Protein AF-A0A428NSN9-F1 (afdb_monomer_lite)

pLDDT: mean 77.15, std 18.19, range [31.25, 97.94]

Radius of gyration: 22.8 Å; chains: 1; bounding box: 49×62×45 Å

Organism: NCBI:txid1325734

Structure (mmCIF, N/CA/C/O backbone):
data_AF-A0A428NSN9-F1
#
_entry.id   AF-A0A428NSN9-F1
#
loop_
_atom_site.group_PDB
_atom_site.id
_atom_site.type_symbol
_atom_site.label_atom_id
_atom_site.label_alt_id
_atom_site.label_comp_id
_atom_site.label_asym_id
_atom_site.label_entity_id
_atom_site.label_seq_id
_atom_site.pdbx_PDB_ins_code
_atom_site.Cartn_x
_atom_site.Cartn_y
_atom_site.Cartn_z
_atom_site.occupancy
_atom_site.B_iso_or_equiv
_atom_site.auth_seq_id
_atom_site.auth_comp_id
_atom_site.auth_asym_id
_atom_site.auth_atom_id
_atom_site.pdbx_PDB_model_num
ATOM 1 N N . MET A 1 1 ? -11.349 -23.399 -28.917 1.00 37.66 1 MET A N 1
ATOM 2 C CA . MET A 1 1 ? -10.211 -24.248 -28.500 1.00 37.66 1 MET A CA 1
ATOM 3 C C . MET A 1 1 ? -8.974 -23.369 -28.476 1.00 37.66 1 MET A C 1
ATOM 5 O O . MET A 1 1 ? -8.475 -23.016 -29.530 1.00 37.66 1 MET A O 1
ATOM 9 N N . GLY A 1 2 ? -8.564 -22.928 -27.291 1.00 31.25 2 GLY A N 1
ATOM 10 C CA . GLY A 1 2 ? -7.424 -22.035 -27.089 1.00 31.25 2 GLY A CA 1
ATOM 11 C C . GLY A 1 2 ? -6.947 -22.216 -25.659 1.00 31.25 2 GLY A C 1
ATOM 12 O O . GLY A 1 2 ? -7.361 -21.496 -24.760 1.00 31.25 2 GLY A O 1
ATOM 13 N N . SER A 1 3 ? -6.193 -23.291 -25.456 1.00 53.00 3 SER A N 1
ATOM 14 C CA . SER A 1 3 ? -5.552 -23.642 -24.194 1.00 53.00 3 SER A CA 1
ATOM 15 C C . SER A 1 3 ? -4.438 -22.647 -23.906 1.00 53.00 3 SER A C 1
ATOM 17 O O . SER A 1 3 ? -3.422 -22.706 -24.586 1.00 53.00 3 SER A O 1
ATOM 19 N N . LEU A 1 4 ? -4.595 -21.803 -22.887 1.00 41.72 4 LEU A N 1
ATOM 20 C CA . LEU A 1 4 ? -3.481 -21.165 -22.182 1.00 41.72 4 LEU A CA 1
ATOM 21 C C . LEU A 1 4 ? -3.857 -20.998 -20.706 1.00 41.72 4 LEU A C 1
ATOM 23 O O . LEU A 1 4 ? -3.962 -19.895 -20.184 1.00 41.72 4 LEU A O 1
ATOM 27 N N . ILE A 1 5 ? -4.023 -22.123 -20.009 1.00 40.81 5 ILE A N 1
ATOM 28 C CA . ILE A 1 5 ? -3.622 -22.166 -18.602 1.00 40.81 5 ILE A CA 1
ATOM 29 C C . ILE A 1 5 ? -2.093 -22.256 -18.647 1.00 40.81 5 ILE A C 1
ATOM 31 O O . ILE A 1 5 ? -1.516 -23.331 -18.509 1.00 40.81 5 ILE A O 1
ATOM 35 N N . SER A 1 6 ? -1.419 -21.144 -18.954 1.00 43.78 6 SER A N 1
ATOM 36 C CA . SER A 1 6 ? -0.018 -21.002 -18.571 1.00 43.78 6 SER A CA 1
ATOM 37 C C . SER A 1 6 ? -0.039 -21.051 -17.052 1.00 43.78 6 SER A C 1
ATOM 39 O O . SER A 1 6 ? -0.605 -20.156 -16.425 1.00 43.78 6 SER A O 1
ATOM 41 N N . SER A 1 7 ? 0.437 -22.156 -16.481 1.00 47.28 7 SER A N 1
ATOM 42 C CA . SER A 1 7 ? 0.402 -22.413 -15.046 1.00 47.28 7 SER A CA 1
ATOM 43 C C . SER A 1 7 ? 0.817 -21.155 -14.288 1.00 47.28 7 SER A C 1
ATOM 45 O O . SER A 1 7 ? 1.918 -20.657 -14.522 1.00 47.28 7 SER A O 1
ATOM 47 N N . GLU A 1 8 ? -0.027 -20.661 -13.376 1.00 54.34 8 GLU A N 1
ATOM 48 C CA . GLU A 1 8 ? 0.263 -19.498 -12.512 1.00 54.34 8 GLU A CA 1
ATOM 49 C C . GLU A 1 8 ? 1.661 -19.584 -11.854 1.00 54.34 8 GLU A C 1
ATOM 51 O O . GLU A 1 8 ? 2.279 -18.572 -11.542 1.00 54.34 8 GLU A O 1
ATOM 56 N N . HIS A 1 9 ? 2.195 -20.803 -11.742 1.00 55.44 9 HIS A N 1
ATOM 57 C CA . HIS A 1 9 ? 3.505 -21.176 -11.219 1.00 55.44 9 HIS A CA 1
ATOM 58 C C . HIS A 1 9 ? 4.719 -20.753 -12.063 1.00 55.44 9 HIS A C 1
ATOM 60 O O . HIS A 1 9 ? 5.835 -20.801 -11.550 1.00 55.44 9 HIS A O 1
ATOM 66 N N . ASP A 1 10 ? 4.554 -20.351 -13.329 1.00 67.31 10 ASP A N 1
ATOM 67 C CA . ASP A 1 10 ? 5.703 -19.988 -14.178 1.00 67.31 10 ASP A CA 1
ATOM 68 C C . ASP A 1 10 ? 6.012 -18.479 -14.183 1.00 67.31 10 ASP A C 1
ATOM 70 O O . ASP A 1 10 ? 7.059 -18.037 -14.670 1.00 67.31 10 ASP A O 1
ATOM 74 N N . SER A 1 11 ? 5.129 -17.684 -13.571 1.00 80.62 11 SER A N 1
ATOM 75 C CA . SER A 1 11 ? 5.333 -16.250 -13.381 1.00 80.62 11 SER A CA 1
ATOM 76 C C . SER A 1 11 ? 6.491 -15.976 -12.403 1.00 80.62 11 SER A C 1
ATOM 78 O O . SER A 1 11 ? 6.572 -16.615 -11.350 1.00 80.62 11 SER A O 1
ATOM 80 N N . PRO A 1 12 ? 7.368 -14.988 -12.684 1.00 82.75 12 PRO A N 1
ATOM 81 C CA . PRO A 1 12 ? 8.455 -14.585 -11.789 1.00 82.75 12 PRO A CA 1
ATOM 82 C C . PRO A 1 12 ? 7.963 -14.131 -10.408 1.00 82.75 12 PRO A C 1
ATOM 84 O O . PRO A 1 12 ? 8.734 -14.123 -9.456 1.00 82.75 12 PRO A O 1
ATOM 87 N N . HIS A 1 13 ? 6.681 -13.788 -10.259 1.00 83.81 13 HIS A N 1
ATOM 88 C CA . HIS A 1 13 ? 6.106 -13.409 -8.969 1.00 83.81 13 HIS A CA 1
ATOM 89 C C . HIS A 1 13 ? 6.039 -14.554 -7.949 1.00 83.81 13 HIS A C 1
ATOM 91 O O . HIS A 1 13 ? 6.029 -14.277 -6.749 1.00 83.81 13 HIS A O 1
ATOM 97 N N . TYR A 1 14 ? 6.011 -15.805 -8.415 1.00 83.62 14 TYR A N 1
ATOM 98 C CA . TYR A 1 14 ? 5.868 -17.001 -7.576 1.00 83.62 14 TYR A CA 1
ATOM 99 C C . TYR A 1 14 ? 7.131 -17.871 -7.545 1.00 83.62 14 TYR A C 1
ATOM 101 O O . TYR A 1 14 ? 7.112 -18.962 -6.979 1.00 83.62 14 TYR A O 1
ATOM 109 N N . LYS A 1 15 ? 8.231 -17.400 -8.145 1.00 85.38 15 LYS A N 1
ATOM 110 C CA . LYS A 1 15 ? 9.530 -18.077 -8.115 1.00 85.38 15 LYS A CA 1
ATOM 111 C C . LYS A 1 15 ? 10.349 -17.598 -6.920 1.00 85.38 15 LYS A C 1
ATOM 113 O O . LYS A 1 15 ? 10.341 -16.412 -6.585 1.00 85.38 15 LYS A O 1
ATOM 118 N N . ASP A 1 16 ? 11.088 -18.525 -6.314 1.00 86.12 16 ASP A N 1
ATOM 119 C CA . ASP A 1 16 ? 12.127 -18.189 -5.341 1.00 86.12 16 ASP A CA 1
ATOM 120 C C . ASP A 1 16 ? 13.171 -17.281 -5.993 1.00 86.12 16 ASP A C 1
ATOM 122 O O . ASP A 1 16 ? 13.458 -17.413 -7.185 1.00 86.12 16 ASP A O 1
ATOM 126 N N . TYR A 1 17 ? 13.770 -16.389 -5.202 1.00 84.19 17 TYR A N 1
ATOM 127 C CA . TYR A 1 17 ? 14.721 -15.393 -5.698 1.00 84.19 17 TYR A CA 1
ATOM 128 C C . TYR A 1 17 ? 15.873 -16.017 -6.507 1.00 84.19 17 TYR A C 1
ATOM 130 O O . TYR A 1 17 ? 16.154 -15.575 -7.619 1.00 84.19 17 TYR A O 1
ATOM 138 N N . ASP A 1 18 ? 16.465 -17.105 -6.008 1.00 88.75 18 ASP A N 1
ATOM 139 C CA . ASP A 1 18 ? 17.593 -17.793 -6.658 1.00 88.75 18 ASP A CA 1
ATOM 140 C C . ASP A 1 18 ? 17.206 -18.525 -7.955 1.00 88.75 18 ASP A C 1
ATOM 142 O O . ASP A 1 18 ? 18.070 -18.957 -8.716 1.00 88.75 18 ASP A O 1
ATOM 146 N N . ARG A 1 19 ? 15.903 -18.690 -8.210 1.00 87.38 19 ARG A N 1
ATOM 147 C CA . ARG A 1 19 ? 15.355 -19.368 -9.396 1.00 87.38 19 ARG A CA 1
ATOM 148 C C . ARG A 1 19 ? 14.792 -18.390 -10.423 1.00 87.38 19 ARG A C 1
ATOM 150 O O . ARG A 1 19 ? 14.179 -18.814 -11.407 1.00 87.38 19 ARG A O 1
ATOM 157 N N . LEU A 1 20 ? 14.961 -17.090 -10.198 1.00 84.62 20 LEU A N 1
ATOM 158 C CA . LEU A 1 20 ? 14.552 -16.075 -11.153 1.00 84.62 20 LEU A CA 1
ATOM 159 C C . LEU A 1 20 ? 15.460 -16.109 -12.392 1.00 84.62 20 LEU A C 1
ATOM 161 O O . LEU A 1 20 ? 16.677 -16.204 -12.249 1.00 84.62 20 LEU A O 1
ATOM 165 N N . PRO A 1 21 ? 14.898 -15.968 -13.606 1.00 84.88 21 PRO A N 1
ATOM 166 C CA . PRO A 1 21 ? 15.697 -15.830 -14.825 1.00 84.88 21 PRO A CA 1
ATOM 167 C C . PRO A 1 21 ? 16.650 -14.626 -14.783 1.00 84.88 21 PRO A C 1
ATOM 169 O O . PRO A 1 21 ? 17.749 -14.681 -15.326 1.00 84.88 21 PRO A O 1
ATOM 172 N N . ASP A 1 22 ? 16.221 -13.547 -14.128 1.00 85.62 22 ASP A N 1
ATOM 173 C CA . ASP A 1 22 ? 17.026 -12.367 -13.830 1.00 85.62 22 ASP A CA 1
ATOM 174 C C . ASP A 1 22 ? 16.621 -11.829 -12.444 1.00 85.62 22 ASP A C 1
ATOM 176 O O . ASP A 1 22 ? 15.508 -11.317 -12.290 1.00 85.62 22 ASP A O 1
ATOM 180 N N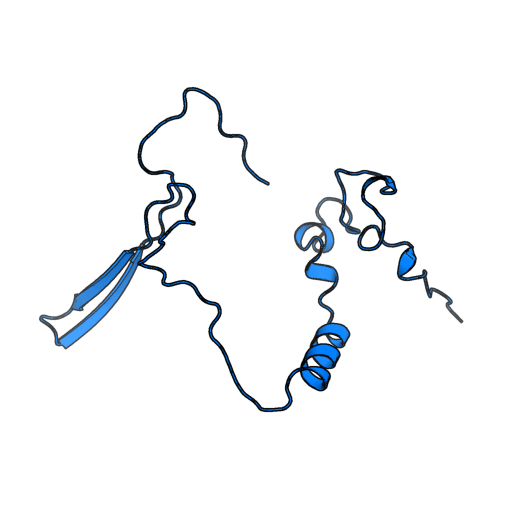 . PRO A 1 23 ? 17.498 -11.911 -11.426 1.00 82.88 23 PRO A N 1
ATOM 181 C CA . PRO A 1 23 ? 17.204 -11.421 -10.078 1.00 82.88 23 PRO A CA 1
ATOM 182 C C . PRO A 1 23 ? 16.894 -9.920 -10.005 1.00 82.88 23 PRO A C 1
ATOM 184 O O . PRO A 1 23 ? 16.275 -9.465 -9.043 1.00 82.88 23 PRO A O 1
ATOM 187 N N . ARG A 1 24 ? 17.304 -9.136 -11.013 1.00 82.81 24 ARG A N 1
ATOM 188 C CA . ARG A 1 24 ? 17.038 -7.690 -11.084 1.00 82.81 24 ARG A CA 1
ATOM 189 C C . ARG A 1 24 ? 15.697 -7.357 -11.731 1.00 82.81 24 ARG A C 1
ATOM 191 O O . ARG A 1 24 ? 15.282 -6.203 -11.687 1.00 82.81 24 ARG A O 1
ATOM 198 N N . ARG A 1 25 ? 15.019 -8.338 -12.333 1.00 78.44 25 ARG A N 1
ATOM 199 C CA . ARG A 1 25 ? 13.766 -8.146 -13.074 1.00 78.44 25 ARG A CA 1
ATOM 200 C C . ARG A 1 25 ? 12.703 -9.102 -12.558 1.00 78.44 25 ARG A C 1
ATOM 202 O O . ARG A 1 25 ? 12.492 -10.194 -13.074 1.00 78.44 25 ARG A O 1
ATOM 209 N N . VAL A 1 26 ? 12.009 -8.652 -11.517 1.00 81.50 26 VAL A N 1
ATOM 210 C CA . VAL A 1 26 ? 10.976 -9.425 -10.802 1.00 81.50 26 VAL A CA 1
ATOM 211 C C . VAL A 1 26 ? 9.545 -9.134 -11.278 1.00 81.50 26 VAL A C 1
ATOM 213 O O . VAL A 1 26 ? 8.580 -9.481 -10.591 1.00 81.50 26 VAL A O 1
ATOM 216 N N . TRP A 1 27 ? 9.400 -8.477 -12.431 1.00 80.88 27 TRP A N 1
ATOM 217 C CA . TRP A 1 27 ? 8.128 -8.138 -13.074 1.00 80.88 27 TRP A CA 1
ATOM 218 C C . TRP A 1 27 ? 7.979 -8.842 -14.424 1.00 80.88 27 TRP A C 1
ATOM 220 O O . TRP A 1 27 ? 8.959 -9.174 -15.085 1.00 80.88 27 TRP A O 1
ATOM 230 N N . THR A 1 28 ? 6.734 -9.085 -14.824 1.00 78.50 28 THR A N 1
ATOM 231 C CA . THR A 1 28 ? 6.375 -9.777 -16.073 1.00 78.50 28 THR A CA 1
ATOM 232 C C . THR A 1 28 ? 6.277 -8.849 -17.285 1.00 78.50 28 THR A C 1
ATOM 234 O O . THR A 1 28 ? 6.277 -9.330 -18.416 1.00 78.50 28 THR A O 1
ATOM 237 N N . GLY A 1 29 ? 6.179 -7.533 -17.066 1.00 82.00 29 GLY A N 1
ATOM 238 C CA . GLY A 1 29 ? 5.999 -6.535 -18.121 1.00 82.00 29 GLY A CA 1
ATOM 239 C C . GLY A 1 29 ? 7.248 -6.300 -18.974 1.00 82.00 29 GLY A C 1
ATOM 240 O O . GLY A 1 29 ? 8.381 -6.382 -18.495 1.00 82.00 29 GLY A O 1
ATOM 241 N N . ALA A 1 30 ? 7.042 -5.974 -20.251 1.00 86.38 30 ALA A N 1
ATOM 242 C CA . ALA A 1 30 ? 8.120 -5.523 -21.128 1.00 86.38 30 ALA A CA 1
ATOM 243 C C . ALA A 1 30 ? 8.653 -4.143 -20.684 1.00 86.38 30 ALA A C 1
ATOM 245 O O . ALA A 1 30 ? 7.892 -3.370 -20.094 1.00 86.38 30 ALA A O 1
ATOM 246 N N . PRO A 1 31 ? 9.915 -3.795 -20.995 1.00 87.00 31 PRO A N 1
ATOM 247 C CA . PRO A 1 31 ? 10.442 -2.461 -20.726 1.00 87.00 31 PRO A CA 1
ATOM 248 C C . PRO A 1 31 ? 9.562 -1.349 -21.318 1.00 87.00 31 PRO A C 1
ATOM 250 O O . PRO A 1 31 ? 9.175 -1.419 -22.486 1.00 87.00 31 PRO A O 1
ATOM 253 N N . GLY A 1 32 ? 9.236 -0.337 -20.518 1.00 87.12 32 GLY A N 1
ATOM 254 C CA . GLY A 1 32 ? 8.346 0.775 -20.858 1.00 87.12 32 GLY A CA 1
ATOM 255 C C . GLY A 1 32 ? 6.849 0.449 -20.805 1.00 87.12 32 GLY A C 1
ATOM 256 O O . GLY A 1 32 ? 6.032 1.308 -21.138 1.00 87.12 32 GLY A O 1
ATOM 257 N N . SER A 1 33 ? 6.463 -0.767 -20.408 1.00 90.25 33 SER A N 1
ATOM 258 C CA . SER A 1 33 ? 5.051 -1.150 -20.290 1.00 90.25 33 SER A CA 1
ATOM 259 C C . SER A 1 33 ? 4.420 -0.654 -18.990 1.00 90.25 33 SER A C 1
ATOM 261 O O . SER A 1 33 ? 5.087 -0.404 -17.983 1.00 90.25 33 SER A O 1
ATOM 263 N N . ARG A 1 34 ? 3.088 -0.564 -18.984 1.00 88.25 34 ARG A N 1
ATOM 264 C CA . ARG A 1 34 ? 2.325 -0.265 -17.768 1.00 88.25 34 ARG A CA 1
ATOM 265 C C . ARG A 1 34 ? 2.532 -1.346 -16.707 1.00 88.25 34 ARG A C 1
ATOM 267 O O . ARG A 1 34 ? 2.605 -1.039 -15.522 1.00 88.25 34 ARG A O 1
ATOM 274 N N . GLU A 1 35 ? 2.623 -2.598 -17.133 1.00 86.06 35 GLU A N 1
ATOM 275 C CA . GLU A 1 35 ? 2.791 -3.767 -16.274 1.00 86.06 35 GLU A CA 1
ATOM 276 C C . GLU A 1 35 ? 4.153 -3.751 -15.573 1.00 86.06 35 GLU A C 1
ATOM 278 O O . GLU A 1 35 ? 4.235 -4.097 -14.396 1.00 86.06 35 GLU A O 1
ATOM 283 N N . GLU A 1 36 ? 5.203 -3.279 -16.252 1.00 87.25 36 GLU A N 1
ATOM 284 C CA . GLU A 1 36 ? 6.490 -2.992 -15.611 1.00 87.25 36 GLU A CA 1
ATOM 285 C C . GLU A 1 36 ? 6.341 -1.914 -14.532 1.00 87.25 36 GLU A C 1
ATOM 287 O O . GLU A 1 36 ? 6.756 -2.136 -13.395 1.00 87.25 36 GLU A O 1
ATOM 292 N N . GLY A 1 37 ? 5.682 -0.792 -14.846 1.00 87.31 37 GLY A N 1
ATOM 293 C CA . GLY A 1 37 ? 5.468 0.295 -13.884 1.00 87.31 37 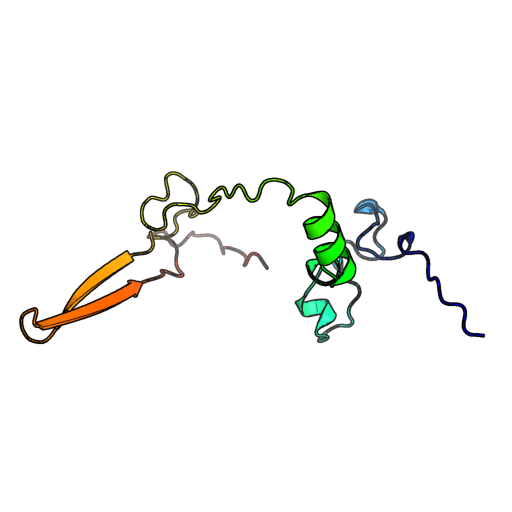GLY A CA 1
ATOM 294 C C . GLY A 1 37 ? 4.633 -0.102 -12.657 1.00 87.31 37 GLY A C 1
ATOM 295 O O . GLY A 1 37 ? 4.782 0.488 -11.589 1.00 87.31 37 GLY A O 1
ATOM 296 N N . LEU A 1 38 ? 3.771 -1.114 -12.784 1.00 89.81 38 LEU A N 1
ATOM 297 C CA . LEU A 1 38 ? 2.999 -1.669 -11.668 1.00 89.81 38 LEU A CA 1
ATOM 298 C C . LEU A 1 38 ? 3.808 -2.653 -10.809 1.00 89.81 38 LEU A C 1
ATOM 300 O O . LEU A 1 38 ? 3.481 -2.856 -9.635 1.00 89.81 38 LEU A O 1
ATOM 304 N N . GLY A 1 39 ? 4.833 -3.298 -11.369 1.00 88.06 39 GLY A N 1
ATOM 305 C CA . GLY A 1 39 ? 5.602 -4.330 -10.681 1.00 88.06 39 GLY A CA 1
ATOM 306 C C . GLY A 1 39 ? 4.701 -5.448 -10.143 1.00 88.06 39 GLY A C 1
ATOM 307 O O . GLY A 1 39 ? 3.942 -6.069 -10.882 1.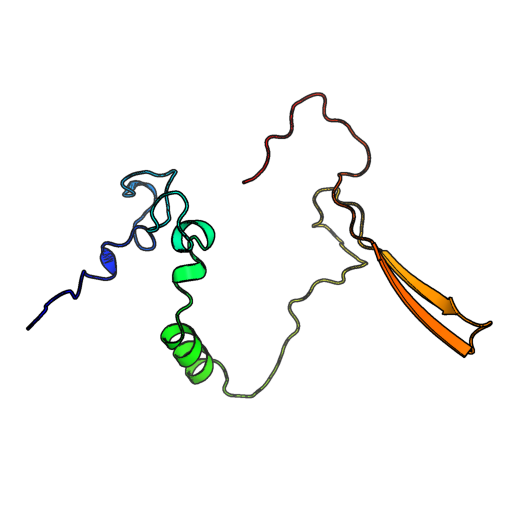00 88.06 39 GLY A O 1
ATOM 308 N N . ARG A 1 40 ? 4.750 -5.705 -8.828 1.00 88.06 40 ARG A N 1
ATOM 309 C CA . ARG A 1 40 ? 3.910 -6.736 -8.179 1.00 88.06 40 ARG A CA 1
ATOM 310 C C . ARG A 1 40 ? 2.462 -6.306 -7.927 1.00 88.06 40 ARG A C 1
ATOM 312 O O . ARG A 1 40 ? 1.652 -7.155 -7.563 1.00 88.06 40 ARG A O 1
ATOM 319 N N . LEU A 1 41 ? 2.103 -5.036 -8.142 1.00 90.69 41 LEU A N 1
ATOM 320 C CA . LEU A 1 41 ? 0.708 -4.593 -8.002 1.00 90.69 41 LEU A CA 1
ATOM 321 C C . LEU A 1 41 ? -0.219 -5.275 -9.016 1.00 90.69 41 LEU A C 1
ATOM 323 O O . LEU A 1 41 ? -1.418 -5.356 -8.774 1.00 90.69 41 LEU A O 1
ATOM 327 N N . VAL A 1 42 ? 0.331 -5.830 -10.102 1.00 89.62 42 VAL A N 1
ATOM 328 C CA . VAL A 1 42 ? -0.417 -6.633 -11.081 1.00 89.62 42 VAL A CA 1
ATOM 329 C C . VAL A 1 42 ? -1.120 -7.850 -10.459 1.00 89.62 42 VAL A C 1
ATOM 331 O O . VAL A 1 42 ? -2.120 -8.317 -10.992 1.00 89.62 42 VAL A O 1
ATOM 334 N N . LEU A 1 43 ? -0.643 -8.339 -9.308 1.00 89.56 43 LEU A N 1
ATOM 335 C CA . LEU A 1 43 ? -1.255 -9.456 -8.580 1.00 89.56 43 LEU A CA 1
ATOM 336 C C . LEU A 1 43 ? -2.584 -9.078 -7.902 1.00 89.56 43 LEU A C 1
ATOM 338 O O . LEU A 1 43 ? -3.344 -9.960 -7.504 1.00 89.56 43 LEU A O 1
ATOM 342 N N . LEU A 1 44 ? -2.876 -7.783 -7.750 1.00 92.88 44 LEU A N 1
ATOM 343 C CA . LEU A 1 44 ? -4.126 -7.293 -7.167 1.00 92.88 44 LEU A CA 1
ATOM 344 C C . LEU A 1 44 ? -5.218 -7.212 -8.238 1.00 92.88 44 LEU A C 1
ATOM 346 O O . LEU A 1 44 ? -5.610 -6.130 -8.676 1.00 92.88 44 LEU A O 1
ATOM 350 N N . THR A 1 45 ? -5.712 -8.374 -8.662 1.00 92.62 45 THR A N 1
ATOM 351 C CA . THR A 1 45 ? -6.808 -8.462 -9.634 1.00 92.62 45 THR A CA 1
ATOM 352 C C . THR A 1 45 ? -8.177 -8.244 -8.967 1.00 92.62 45 THR A C 1
ATOM 354 O O . THR A 1 45 ? -8.312 -8.430 -7.749 1.00 92.62 45 THR A O 1
ATOM 357 N N . PRO A 1 46 ? -9.228 -7.888 -9.734 1.00 96.69 46 PRO A N 1
ATOM 358 C CA . PRO A 1 46 ? -10.591 -7.782 -9.209 1.00 96.69 46 PRO A CA 1
ATOM 359 C C . PRO A 1 46 ? -11.062 -9.046 -8.477 1.00 96.69 46 PRO A C 1
ATOM 361 O O . PRO A 1 46 ? -11.753 -8.954 -7.460 1.00 96.69 46 PRO A O 1
ATOM 364 N N . GLU A 1 47 ? -10.658 -10.225 -8.946 1.00 96.94 47 GLU A N 1
ATOM 365 C CA . GLU A 1 47 ? -10.997 -11.519 -8.351 1.00 96.94 47 GLU A CA 1
ATOM 366 C C . GLU A 1 47 ? -10.327 -11.697 -6.984 1.00 96.94 47 GLU A C 1
ATOM 368 O O . GLU A 1 47 ? -10.992 -12.091 -6.023 1.00 96.94 47 GLU A O 1
ATOM 373 N N . VAL A 1 48 ? -9.036 -11.359 -6.868 1.00 95.81 48 VAL A N 1
ATOM 374 C CA . VAL A 1 48 ? -8.296 -11.409 -5.594 1.00 95.81 48 VAL A CA 1
ATOM 375 C C . VAL A 1 48 ? -8.928 -10.467 -4.571 1.00 95.81 48 VAL A C 1
ATOM 377 O O . VAL A 1 48 ? -9.177 -10.871 -3.432 1.00 95.81 48 VAL A O 1
ATOM 380 N N . VAL A 1 49 ? -9.250 -9.238 -4.982 1.00 96.75 49 VAL A N 1
ATOM 381 C CA . VAL A 1 49 ? -9.882 -8.233 -4.113 1.00 96.75 49 VAL A CA 1
ATOM 382 C C . VAL A 1 49 ? -11.276 -8.682 -3.674 1.00 96.75 49 VAL A C 1
ATOM 384 O O . VAL A 1 49 ? -11.594 -8.630 -2.484 1.00 96.75 49 VAL A O 1
ATOM 387 N N . THR A 1 50 ? -12.092 -9.183 -4.604 1.00 97.31 50 THR A N 1
ATOM 388 C CA . THR A 1 50 ? -13.451 -9.663 -4.309 1.00 97.31 50 THR A CA 1
ATOM 389 C C . THR A 1 50 ? -13.418 -10.853 -3.356 1.00 97.31 50 THR A C 1
ATOM 391 O O . THR A 1 50 ? -14.170 -10.885 -2.378 1.00 97.31 50 THR A O 1
ATOM 394 N N . LYS A 1 51 ? -12.506 -11.807 -3.586 1.00 97.94 51 LYS A N 1
ATOM 395 C CA . LYS A 1 51 ? -12.306 -12.958 -2.701 1.00 97.94 51 LYS A CA 1
ATOM 396 C C . LYS A 1 51 ? -11.908 -12.505 -1.299 1.00 97.94 51 LYS A C 1
ATOM 398 O O . LYS A 1 51 ? -12.555 -12.922 -0.343 1.00 97.94 51 LYS A O 1
ATOM 403 N N . ALA A 1 52 ? -10.913 -11.625 -1.176 1.00 97.06 52 ALA A N 1
ATOM 404 C CA . ALA A 1 52 ? -10.463 -11.106 0.114 1.00 97.06 52 ALA A CA 1
ATOM 405 C C . ALA A 1 52 ? -11.584 -10.371 0.865 1.00 97.06 52 ALA A C 1
ATOM 407 O O . ALA A 1 52 ? -11.787 -10.609 2.056 1.00 97.06 52 ALA A O 1
ATOM 408 N N . ALA A 1 53 ? -12.358 -9.528 0.176 1.00 96.44 53 ALA A N 1
ATOM 409 C CA . ALA A 1 53 ? -13.500 -8.843 0.771 1.00 96.44 53 ALA A CA 1
ATOM 410 C C . ALA A 1 53 ? -14.546 -9.843 1.290 1.00 96.44 53 ALA A C 1
ATOM 412 O O . ALA A 1 53 ? -14.942 -9.772 2.455 1.00 96.44 53 ALA A O 1
ATOM 413 N N . ALA A 1 54 ? -14.934 -10.820 0.464 1.00 97.25 54 ALA A N 1
ATOM 414 C CA . ALA A 1 54 ? -15.931 -11.826 0.819 1.00 97.25 54 ALA A CA 1
ATOM 415 C C . ALA A 1 54 ? -15.482 -12.735 1.976 1.00 97.25 54 ALA A C 1
ATOM 417 O O . ALA A 1 54 ? -16.312 -13.133 2.799 1.00 97.25 54 ALA A O 1
ATOM 418 N N . THR A 1 55 ? -14.192 -13.080 2.068 1.00 97.62 55 THR A N 1
ATOM 419 C CA . THR A 1 55 ? -13.670 -13.984 3.109 1.00 97.62 55 THR A CA 1
ATOM 420 C C . THR A 1 55 ? -13.290 -13.276 4.401 1.00 97.62 55 THR A C 1
ATOM 422 O O . THR A 1 55 ? -13.454 -13.868 5.464 1.00 97.62 55 THR A O 1
ATOM 425 N N . CYS A 1 56 ? -12.803 -12.037 4.341 1.00 96.50 56 CYS A N 1
ATOM 426 C CA . CYS A 1 56 ? -12.231 -11.362 5.509 1.00 96.50 56 CYS A CA 1
ATOM 427 C C . CYS A 1 56 ? -13.209 -10.386 6.179 1.00 96.50 56 CYS A C 1
ATOM 429 O O . CYS A 1 56 ? -13.182 -10.236 7.400 1.00 96.50 56 CYS A O 1
ATOM 431 N N . ILE A 1 57 ? -14.100 -9.732 5.428 1.00 96.81 57 ILE A N 1
ATOM 432 C CA . ILE A 1 57 ? -15.025 -8.738 5.990 1.00 96.81 57 ILE A CA 1
ATOM 433 C C . ILE A 1 57 ? -16.285 -9.454 6.483 1.00 96.81 57 ILE A C 1
ATOM 435 O O . ILE A 1 57 ? -17.203 -9.727 5.715 1.00 96.81 57 ILE A O 1
ATOM 439 N N . LYS A 1 58 ? -16.320 -9.782 7.780 1.00 97.19 58 LYS A N 1
ATOM 440 C CA . LYS A 1 58 ? -17.459 -10.481 8.411 1.00 97.19 58 LYS A CA 1
ATOM 441 C C . LYS A 1 58 ? -18.246 -9.623 9.393 1.00 97.19 58 LYS A C 1
ATOM 443 O O . LYS A 1 58 ? -19.460 -9.750 9.475 1.00 97.19 58 LYS A O 1
ATOM 448 N N . THR A 1 59 ? -17.560 -8.754 10.131 1.00 96.69 59 THR A N 1
ATOM 449 C CA . THR A 1 59 ? -18.137 -8.010 11.265 1.00 96.69 59 THR A CA 1
ATOM 450 C C . THR A 1 59 ? -18.279 -6.512 11.004 1.00 96.69 59 THR A C 1
ATOM 452 O O . THR A 1 59 ? -18.912 -5.812 11.786 1.00 96.69 59 THR A O 1
ATOM 455 N N . GLY A 1 60 ? -17.662 -5.995 9.936 1.00 94.44 60 GLY A N 1
ATOM 456 C CA . GLY A 1 60 ? -17.635 -4.559 9.641 1.00 94.44 60 GLY A CA 1
ATOM 457 C C . GLY A 1 60 ? -16.773 -3.725 10.598 1.00 94.44 60 GLY A C 1
ATOM 458 O O . GLY A 1 60 ? -16.785 -2.498 10.499 1.00 94.44 60 GLY A O 1
ATOM 459 N N . GLN A 1 61 ? -16.018 -4.358 11.504 1.00 96.38 61 GLN A N 1
ATOM 460 C CA . GLN A 1 61 ? -15.053 -3.664 12.356 1.00 96.38 61 GLN A CA 1
ATOM 461 C C . GLN A 1 61 ? -13.918 -3.078 11.512 1.00 96.38 61 GLN A C 1
ATOM 463 O O . GLN A 1 61 ? -13.448 -3.696 10.556 1.00 96.38 61 GLN A O 1
ATOM 468 N N . ARG A 1 62 ? -13.486 -1.868 11.869 1.00 95.25 62 ARG A N 1
ATOM 469 C CA . ARG A 1 62 ? -12.430 -1.133 11.173 1.00 95.25 62 ARG A CA 1
ATOM 470 C C . ARG A 1 62 ? -11.383 -0.697 12.185 1.00 95.25 62 ARG A C 1
ATOM 472 O O . ARG A 1 62 ? -11.731 -0.164 13.235 1.00 95.25 62 ARG A O 1
ATOM 479 N N . THR A 1 63 ? -10.118 -0.875 11.834 1.00 93.25 63 THR A N 1
ATOM 480 C CA . THR A 1 63 ? -8.974 -0.434 12.634 1.00 93.25 63 THR A CA 1
ATOM 481 C C . THR A 1 63 ? -8.095 0.448 11.763 1.00 93.25 63 THR A C 1
ATOM 483 O O . THR A 1 63 ? -7.767 0.075 10.638 1.00 93.25 63 THR A O 1
ATOM 486 N N . SER A 1 64 ? -7.736 1.631 12.262 1.00 89.81 64 SER A N 1
ATOM 487 C CA . SER A 1 64 ? -6.788 2.506 11.572 1.00 89.81 64 SER A CA 1
ATOM 488 C C . SER A 1 64 ? -5.377 1.948 11.731 1.00 89.81 64 SER A C 1
ATOM 490 O O . SER A 1 64 ? -4.939 1.704 12.852 1.00 89.81 64 SER A O 1
ATOM 492 N N . LEU A 1 65 ? -4.674 1.770 10.612 1.00 87.56 65 LEU A N 1
ATOM 493 C CA . LEU A 1 65 ? -3.247 1.422 10.577 1.00 87.56 65 LEU A CA 1
ATOM 494 C C . LEU A 1 65 ? -2.367 2.636 10.239 1.00 87.56 65 LEU A C 1
ATOM 496 O O . LEU A 1 65 ? -1.160 2.496 10.064 1.00 87.56 65 LEU A O 1
ATOM 500 N N . ASN A 1 66 ? -2.974 3.821 10.112 1.00 82.19 66 ASN A N 1
ATOM 501 C CA . ASN A 1 66 ? -2.254 5.044 9.789 1.00 82.19 66 ASN A CA 1
ATOM 502 C C . ASN A 1 66 ? -1.356 5.461 10.951 1.00 82.19 66 ASN A C 1
ATOM 504 O O . ASN A 1 66 ? -1.727 5.334 12.118 1.00 82.19 66 ASN A O 1
ATOM 508 N N . TRP A 1 67 ? -0.202 6.021 10.609 1.00 76.69 67 TRP A N 1
ATOM 509 C CA . TRP A 1 67 ? 0.627 6.738 11.565 1.00 76.69 67 TRP A CA 1
ATOM 510 C C . TRP A 1 67 ? 0.170 8.183 11.697 1.00 76.69 67 TRP A C 1
ATOM 512 O O . TRP A 1 67 ? -0.433 8.755 10.785 1.00 76.69 67 TRP A O 1
ATOM 522 N N . GLU A 1 68 ? 0.478 8.781 12.840 1.00 76.50 68 GLU A N 1
ATOM 523 C CA . GLU A 1 68 ? 0.255 10.201 13.049 1.00 76.50 68 GLU A CA 1
ATOM 524 C C . GLU A 1 68 ? 1.245 11.008 12.193 1.00 76.50 68 GLU A C 1
ATOM 526 O O . GLU A 1 68 ? 2.459 10.904 12.354 1.00 76.50 68 GLU A O 1
ATOM 531 N N . LEU A 1 69 ? 0.726 11.818 11.263 1.00 70.12 69 LEU A N 1
ATOM 532 C CA . LEU A 1 69 ? 1.542 12.540 10.275 1.00 70.12 69 LEU A CA 1
ATOM 533 C C . LEU A 1 69 ? 2.516 13.549 10.906 1.00 70.12 69 LEU A C 1
ATOM 535 O O . LEU A 1 69 ? 3.587 13.797 10.354 1.00 70.12 69 LEU A O 1
ATOM 539 N N . ILE A 1 70 ? 2.141 14.122 12.054 1.00 67.62 70 ILE A N 1
ATOM 540 C CA . ILE A 1 70 ? 2.920 15.141 12.775 1.00 67.62 70 ILE A CA 1
ATOM 541 C C . ILE A 1 70 ? 3.830 14.550 13.860 1.00 67.62 70 ILE A C 1
ATOM 543 O O . ILE A 1 70 ? 4.753 15.222 14.316 1.00 67.62 70 ILE A O 1
ATOM 547 N N . LYS A 1 71 ? 3.592 13.296 14.266 1.00 65.88 71 LYS A N 1
ATOM 548 C CA . LYS A 1 71 ? 4.306 12.624 15.353 1.00 65.88 71 LYS A CA 1
ATOM 549 C C . LYS A 1 71 ? 4.888 11.305 14.855 1.00 65.88 71 LYS A C 1
ATOM 551 O O . LYS A 1 71 ? 4.332 10.224 15.027 1.00 65.88 71 LYS A O 1
ATOM 556 N N . LEU A 1 72 ? 6.037 11.421 14.202 1.00 63.97 72 LEU A N 1
ATOM 557 C CA . LEU A 1 72 ? 6.807 10.284 13.713 1.00 63.97 72 LEU A CA 1
ATOM 558 C C . LEU A 1 72 ? 7.846 9.912 14.773 1.00 63.97 72 LEU A C 1
ATOM 560 O O . LEU A 1 72 ? 8.928 10.488 14.795 1.00 63.97 72 LEU A O 1
ATOM 564 N N . ASP A 1 73 ? 7.520 8.955 15.645 1.00 57.84 73 ASP A N 1
ATOM 565 C CA . ASP A 1 73 ? 8.407 8.577 16.757 1.00 57.84 73 ASP A CA 1
ATOM 566 C C . ASP A 1 73 ? 9.740 7.954 16.277 1.00 57.84 73 ASP A C 1
ATOM 568 O O . ASP A 1 73 ? 10.743 8.072 16.973 1.00 57.84 73 ASP A O 1
ATOM 572 N N . ILE A 1 74 ? 9.796 7.308 15.094 1.00 58.91 74 ILE A N 1
ATOM 573 C CA . ILE A 1 74 ? 11.026 6.634 14.599 1.00 58.91 74 ILE A CA 1
ATOM 574 C C . ILE A 1 74 ? 11.232 6.710 13.066 1.00 58.91 74 ILE A C 1
ATOM 576 O O . ILE A 1 74 ? 12.365 6.703 12.585 1.00 58.91 74 ILE A O 1
ATOM 580 N N . ALA A 1 75 ? 10.183 6.787 12.247 1.00 55.41 75 ALA A N 1
ATOM 581 C CA . ALA A 1 75 ? 10.266 6.239 10.889 1.00 55.41 75 ALA A CA 1
ATOM 582 C C . ALA A 1 75 ? 10.094 7.247 9.743 1.00 55.41 75 ALA A C 1
ATOM 584 O O . ALA A 1 75 ? 9.353 7.015 8.792 1.00 55.41 75 ALA A O 1
ATOM 585 N N . ASN A 1 76 ? 10.859 8.339 9.788 1.00 63.53 76 ASN A N 1
ATOM 586 C CA . ASN A 1 76 ? 11.058 9.174 8.601 1.00 63.53 76 ASN A CA 1
ATOM 587 C C . ASN A 1 76 ? 12.497 9.139 8.064 1.00 63.53 76 ASN A C 1
ATOM 589 O O . ASN A 1 76 ? 12.808 9.913 7.172 1.00 63.53 76 ASN A O 1
ATOM 593 N N . PHE A 1 77 ? 13.385 8.268 8.570 1.00 69.94 77 PHE A N 1
ATOM 594 C CA . PHE A 1 77 ? 14.794 8.190 8.132 1.00 69.94 77 PHE A CA 1
ATOM 595 C C . PHE A 1 77 ? 15.496 9.567 8.125 1.00 69.94 77 PHE A C 1
ATOM 597 O O . PHE A 1 77 ? 16.103 9.950 7.131 1.00 69.94 77 PHE A O 1
ATOM 604 N N . ASN A 1 78 ? 15.356 10.357 9.199 1.00 71.00 78 ASN A N 1
ATOM 605 C CA . ASN A 1 78 ? 15.816 11.760 9.281 1.00 71.00 78 ASN A CA 1
ATOM 606 C C . ASN A 1 78 ? 15.147 12.740 8.273 1.00 71.00 78 ASN A C 1
ATOM 608 O O . ASN A 1 78 ? 15.593 13.869 8.059 1.00 71.00 78 ASN A O 1
ATOM 612 N N . ARG A 1 79 ? 14.035 12.291 7.686 1.00 72.94 79 ARG A N 1
ATOM 613 C CA . ARG A 1 79 ? 12.905 13.029 7.111 1.00 72.94 79 ARG A CA 1
ATOM 614 C C . ARG A 1 79 ? 12.446 14.187 7.993 1.00 72.94 79 ARG A C 1
ATOM 616 O O . ARG A 1 79 ? 12.049 13.913 9.127 1.00 72.94 79 ARG A O 1
ATOM 623 N N . ALA A 1 80 ? 12.399 15.428 7.508 1.00 75.69 80 ALA A N 1
ATOM 624 C CA . ALA A 1 80 ? 11.680 16.471 8.238 1.00 75.69 80 ALA A CA 1
ATOM 625 C C . ALA A 1 80 ? 10.183 16.099 8.386 1.00 75.69 80 ALA A C 1
ATOM 627 O O . ALA A 1 80 ? 9.600 15.570 7.433 1.00 75.69 80 ALA A O 1
ATOM 628 N N . PRO A 1 81 ? 9.555 16.323 9.559 1.00 75.56 81 PRO A N 1
ATOM 629 C CA . PRO A 1 81 ? 8.143 16.003 9.771 1.00 75.56 81 PRO A CA 1
ATOM 630 C C . PRO A 1 81 ? 7.220 16.766 8.817 1.00 75.56 81 PRO A C 1
ATOM 632 O O . PRO A 1 81 ? 7.503 17.914 8.461 1.00 75.56 81 PRO A O 1
ATOM 635 N N . ALA A 1 82 ? 6.097 16.150 8.442 1.00 79.12 82 ALA A N 1
ATOM 636 C CA . ALA A 1 82 ? 5.041 16.862 7.732 1.00 79.12 82 ALA A CA 1
ATOM 637 C C . ALA A 1 82 ? 4.467 17.963 8.636 1.00 79.12 82 ALA A C 1
ATOM 639 O O . ALA A 1 82 ? 4.317 17.772 9.844 1.00 79.12 82 ALA A O 1
ATOM 640 N N . GLN A 1 83 ? 4.153 19.119 8.054 1.00 83.31 83 GLN A N 1
ATOM 641 C CA . GLN A 1 83 ? 3.555 20.232 8.790 1.00 83.31 83 GLN A CA 1
ATOM 642 C C . GLN A 1 83 ? 2.126 20.459 8.326 1.00 83.31 83 GLN A C 1
ATOM 644 O O . GLN A 1 83 ? 1.831 20.387 7.130 1.00 83.31 83 GLN A O 1
ATOM 649 N N . HIS A 1 84 ? 1.263 20.780 9.282 1.00 87.81 84 HIS A N 1
ATOM 650 C CA . HIS A 1 84 ? -0.112 21.180 9.039 1.00 87.81 84 HIS A CA 1
ATOM 651 C C . HIS A 1 84 ? -0.360 22.518 9.720 1.00 87.81 84 HIS A C 1
ATOM 653 O O . HIS A 1 84 ? -0.215 22.634 10.935 1.00 87.81 84 HIS A O 1
ATOM 659 N N . HIS A 1 85 ? -0.717 23.520 8.923 1.00 87.38 85 HIS A N 1
ATOM 660 C CA . HIS A 1 85 ? -1.030 24.861 9.404 1.00 87.38 85 HIS A CA 1
ATOM 661 C C . HIS A 1 85 ? -2.461 25.206 9.023 1.00 87.38 85 HIS A C 1
ATOM 663 O O . HIS A 1 85 ? -2.864 25.020 7.875 1.00 87.38 85 HIS A O 1
ATOM 669 N N . ILE A 1 86 ? -3.221 25.723 9.984 1.00 90.19 86 ILE A N 1
ATOM 670 C CA . ILE A 1 86 ? -4.553 26.275 9.745 1.00 90.19 86 ILE A CA 1
ATOM 671 C C . ILE A 1 86 ? -4.405 27.792 9.710 1.00 90.19 86 ILE A C 1
ATOM 673 O O . ILE A 1 86 ? -4.023 28.402 10.709 1.00 90.19 86 ILE A O 1
ATOM 677 N N . VAL A 1 87 ? -4.680 28.397 8.560 1.00 93.06 87 VAL A N 1
ATOM 678 C CA . VAL A 1 87 ? -4.523 29.835 8.344 1.00 93.06 87 VAL A CA 1
ATOM 679 C C . VAL A 1 87 ? -5.893 30.489 8.360 1.00 93.06 87 VAL A C 1
ATOM 681 O O . VAL A 1 87 ? -6.791 30.100 7.620 1.00 93.06 87 VAL A O 1
ATOM 684 N N . SER A 1 88 ? -6.057 31.490 9.218 1.00 92.38 88 SER A N 1
ATOM 685 C CA . SER A 1 88 ? -7.261 32.315 9.250 1.00 92.38 88 SER A CA 1
ATOM 686 C C . SER A 1 88 ? -7.283 33.263 8.051 1.00 92.38 88 SER A C 1
ATOM 688 O O . SER A 1 88 ? -6.311 33.973 7.789 1.00 92.38 88 SER A O 1
ATOM 690 N N . LEU A 1 89 ? -8.406 33.288 7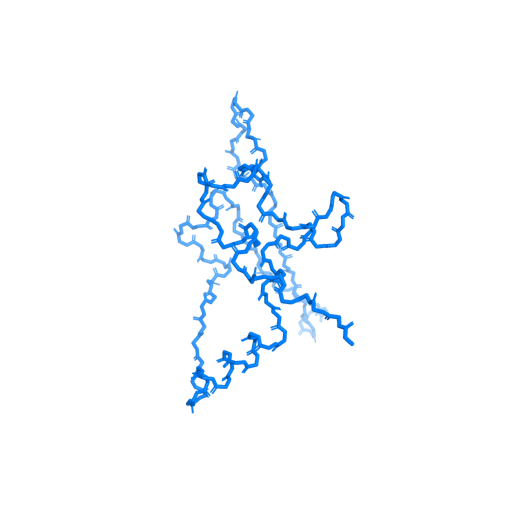.343 1.00 89.69 89 LEU A N 1
ATOM 691 C CA . LEU A 1 89 ? -8.708 34.220 6.265 1.00 89.69 89 LEU A CA 1
ATOM 692 C C . LEU A 1 89 ? -9.787 35.201 6.730 1.00 89.69 89 LEU A C 1
ATOM 694 O O . LEU A 1 89 ? -10.624 34.875 7.575 1.00 89.69 89 LEU A O 1
ATOM 698 N N . LEU A 1 90 ? -9.791 36.408 6.153 1.00 89.44 90 LEU A N 1
ATOM 699 C CA . LEU A 1 90 ? -10.832 37.419 6.394 1.00 89.44 90 LEU A CA 1
ATOM 700 C C . LEU A 1 90 ? -11.088 37.669 7.895 1.00 89.44 90 LEU A C 1
ATOM 702 O O . LEU A 1 90 ? -12.230 37.673 8.350 1.00 89.44 90 LEU A O 1
ATOM 706 N N . ASN A 1 91 ? -10.019 37.818 8.680 1.00 87.31 91 ASN A N 1
ATOM 707 C CA . ASN A 1 91 ? -10.074 38.021 10.133 1.00 87.31 91 ASN A CA 1
ATOM 708 C C . ASN A 1 91 ? -10.874 36.939 10.894 1.00 87.31 91 ASN A C 1
ATOM 710 O O . ASN A 1 91 ? -11.524 37.234 11.895 1.00 87.31 91 ASN A O 1
ATOM 714 N N . GLY A 1 92 ? -10.812 35.683 10.446 1.00 87.25 92 GLY A N 1
ATOM 715 C CA . GLY A 1 92 ? -11.470 34.549 11.104 1.00 87.25 92 GLY A CA 1
ATOM 716 C C . GLY A 1 92 ? -12.859 34.228 10.568 1.00 87.25 92 GLY A C 1
ATOM 717 O O . GLY A 1 92 ? -13.504 33.323 11.088 1.00 87.25 92 GLY A O 1
ATOM 718 N N . ALA A 1 93 ? -13.321 34.920 9.521 1.00 91.19 93 ALA A N 1
ATOM 719 C CA . ALA A 1 93 ? -14.557 34.544 8.837 1.00 91.19 93 ALA A CA 1
ATOM 720 C C . ALA A 1 93 ? -14.396 33.269 7.983 1.00 91.19 93 ALA A C 1
ATOM 722 O O . ALA A 1 93 ? -15.392 32.625 7.657 1.00 91.19 93 ALA A O 1
ATOM 723 N N . ALA A 1 94 ? -13.161 32.893 7.631 1.00 92.62 94 ALA A N 1
ATOM 724 C CA . ALA A 1 94 ? -12.846 31.648 6.937 1.00 92.62 94 ALA A CA 1
ATOM 725 C C . ALA A 1 94 ? -11.480 31.093 7.375 1.00 92.62 94 ALA A C 1
ATOM 727 O O . ALA A 1 94 ? -10.675 31.800 7.978 1.00 92.62 94 ALA A O 1
ATOM 728 N N . TYR A 1 95 ? -11.215 29.827 7.055 1.00 93.56 95 TYR A N 1
ATOM 729 C CA . TYR A 1 95 ? -9.953 29.151 7.348 1.00 93.56 95 TYR A CA 1
ATOM 730 C C . TYR A 1 95 ? -9.500 28.336 6.140 1.00 93.56 95 TYR A C 1
ATOM 732 O O . TYR A 1 95 ? -10.335 27.776 5.430 1.00 93.56 95 TYR A O 1
ATOM 740 N N . ASP A 1 96 ? -8.189 28.254 5.943 1.00 92.75 96 ASP A N 1
ATOM 741 C CA . ASP A 1 96 ? -7.552 27.402 4.940 1.00 92.75 96 ASP A CA 1
ATOM 742 C C . ASP A 1 96 ? -6.516 26.474 5.591 1.00 92.75 96 ASP A C 1
ATOM 744 O O . ASP A 1 96 ? -6.011 26.750 6.686 1.00 92.75 96 ASP A O 1
ATOM 748 N N . HIS A 1 97 ? -6.201 25.363 4.929 1.00 90.50 97 HIS A N 1
ATOM 749 C CA . HIS A 1 97 ? -5.255 24.361 5.407 1.00 90.50 97 HIS A CA 1
ATOM 750 C C . HIS A 1 97 ? -4.039 24.280 4.490 1.00 90.50 97 HIS A C 1
ATOM 752 O O . HIS A 1 97 ? -4.153 23.986 3.303 1.00 90.50 97 HIS A O 1
ATOM 758 N N . ILE A 1 98 ? -2.851 24.442 5.067 1.00 88.94 98 ILE A N 1
ATOM 759 C CA . ILE A 1 98 ? -1.585 24.287 4.354 1.00 88.94 98 ILE A CA 1
ATOM 760 C C . ILE A 1 98 ? -0.900 23.017 4.851 1.00 88.94 98 ILE A C 1
ATOM 762 O O . ILE A 1 98 ? -0.616 22.876 6.044 1.00 88.94 98 ILE A O 1
ATOM 766 N N . TYR A 1 99 ? -0.611 22.107 3.920 1.00 83.69 99 TYR A N 1
ATOM 767 C CA . TYR A 1 99 ? 0.168 20.896 4.165 1.00 83.69 99 TYR A CA 1
ATOM 768 C C . TYR A 1 99 ? 1.540 21.017 3.512 1.00 83.69 99 TYR A C 1
ATOM 770 O O . TYR A 1 99 ? 1.641 21.210 2.301 1.00 83.69 99 TYR A O 1
ATOM 778 N N . ILE A 1 100 ? 2.599 20.871 4.307 1.00 82.88 100 ILE A N 1
ATOM 779 C CA . ILE A 1 100 ? 3.982 20.932 3.824 1.00 82.88 100 ILE A CA 1
ATOM 780 C C . ILE A 1 100 ? 4.620 19.560 4.005 1.00 82.88 100 ILE A C 1
ATOM 782 O O . ILE A 1 100 ? 4.772 19.077 5.130 1.00 82.88 100 ILE A O 1
ATOM 786 N N . HIS A 1 101 ? 5.022 18.958 2.887 1.00 78.06 101 HIS A N 1
ATOM 787 C CA . HIS A 1 101 ? 5.769 17.707 2.846 1.00 78.06 101 HIS A CA 1
ATOM 788 C C . HIS A 1 101 ? 7.197 18.001 2.393 1.00 78.06 101 HIS A C 1
ATOM 790 O O . HIS A 1 101 ? 7.423 18.542 1.312 1.00 78.06 101 HIS A O 1
ATOM 796 N N . HIS A 1 102 ? 8.170 17.659 3.231 1.00 71.12 102 HIS A N 1
ATOM 797 C CA . HIS A 1 102 ? 9.580 17.889 2.938 1.00 71.12 102 HIS A CA 1
ATOM 798 C C . HIS A 1 102 ? 10.163 16.691 2.191 1.00 71.12 102 HIS A C 1
ATOM 800 O O . HIS A 1 102 ? 10.053 15.553 2.643 1.00 71.12 102 HIS A O 1
ATOM 806 N N . HIS A 1 103 ? 10.815 16.945 1.058 1.00 63.06 103 HIS A N 1
ATOM 807 C CA . HIS A 1 103 ? 11.409 15.897 0.219 1.00 63.06 103 HIS A CA 1
ATOM 808 C C . HIS A 1 103 ? 12.908 15.655 0.497 1.00 63.06 103 HIS A C 1
ATOM 810 O O . HIS A 1 103 ? 13.519 14.818 -0.162 1.00 63.06 103 HIS A O 1
ATOM 816 N N . GLY A 1 104 ? 13.504 16.358 1.469 1.00 58.81 104 GLY A N 1
ATOM 817 C CA . GLY A 1 104 ? 14.931 16.282 1.809 1.00 58.81 104 GLY A CA 1
ATOM 818 C C . GLY A 1 104 ? 15.193 15.836 3.250 1.00 58.81 104 GLY A C 1
ATOM 819 O O . GLY A 1 104 ? 14.330 15.960 4.117 1.00 58.81 104 GLY A O 1
ATOM 820 N N . LEU A 1 105 ? 16.397 15.312 3.500 1.00 59.81 105 LEU A N 1
ATOM 821 C CA . LEU A 1 105 ? 16.890 15.003 4.845 1.00 59.81 105 LEU A CA 1
ATOM 822 C C . LEU A 1 105 ? 17.181 16.299 5.611 1.00 59.81 105 LEU A C 1
ATOM 824 O O . LEU A 1 105 ? 17.704 17.255 5.035 1.00 59.81 105 LEU A O 1
ATOM 828 N N . ASN A 1 106 ? 16.904 16.323 6.914 1.00 56.28 106 ASN A N 1
ATOM 829 C CA . ASN A 1 106 ? 17.354 17.410 7.779 1.00 56.28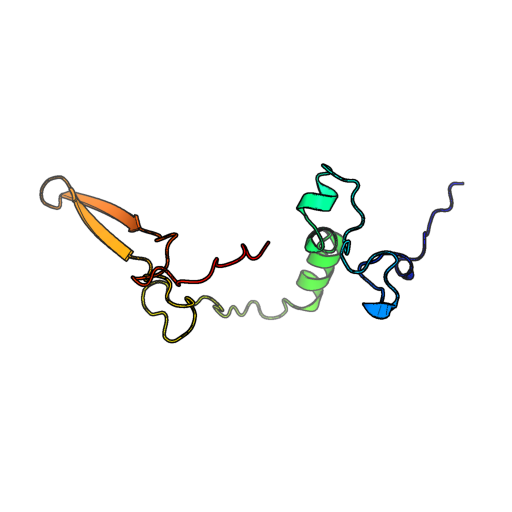 106 ASN A CA 1
ATOM 830 C C . ASN A 1 106 ? 18.888 17.381 7.884 1.00 56.28 106 ASN A C 1
ATOM 832 O O . ASN A 1 106 ? 19.448 16.542 8.584 1.00 56.28 106 ASN A O 1
ATOM 836 N N . GLY A 1 107 ? 19.556 18.292 7.172 1.00 56.31 107 GLY A N 1
ATOM 837 C CA . GLY A 1 107 ? 20.889 18.805 7.501 1.00 56.31 107 GLY A CA 1
ATOM 838 C C . GLY A 1 107 ? 21.972 17.785 7.873 1.00 56.31 107 GLY A C 1
ATOM 839 O O . GLY A 1 107 ? 22.445 17.780 9.001 1.00 56.31 107 GLY A O 1
ATOM 840 N N . HIS A 1 108 ? 22.435 17.002 6.904 1.00 46.34 108 HIS A N 1
ATOM 841 C CA . HIS A 1 108 ? 23.849 16.656 6.728 1.00 46.34 108 HIS A CA 1
ATOM 842 C C . HIS A 1 108 ? 23.988 16.274 5.257 1.00 46.34 108 HIS A C 1
ATOM 844 O O . HIS A 1 108 ? 23.281 15.378 4.800 1.00 46.34 108 HIS A O 1
ATOM 850 N N . VAL A 1 109 ? 24.826 16.979 4.496 1.00 49.34 109 VAL A N 1
ATOM 851 C CA . VAL A 1 109 ? 25.273 16.469 3.196 1.00 49.34 109 VAL A CA 1
ATOM 852 C C . VAL A 1 109 ? 26.211 15.319 3.546 1.00 49.34 109 VAL A C 1
ATOM 854 O O . VAL A 1 109 ? 27.251 15.585 4.141 1.00 49.34 109 VAL A O 1
ATOM 857 N N . PRO A 1 110 ? 25.861 14.050 3.294 1.00 46.84 110 PRO A N 1
ATOM 858 C CA . PRO A 1 110 ? 26.820 12.988 3.522 1.00 46.84 110 PRO A CA 1
ATOM 859 C C . PRO A 1 110 ? 27.981 13.184 2.542 1.00 46.84 110 PRO A C 1
ATOM 861 O O . PRO A 1 110 ? 27.757 13.333 1.342 1.00 46.84 110 PRO A O 1
ATOM 864 N N . ASP A 1 111 ? 29.221 13.099 3.030 1.00 50.84 111 ASP A N 1
ATOM 865 C CA . ASP A 1 111 ? 30.450 13.051 2.209 1.00 50.84 111 ASP A CA 1
ATOM 866 C C . ASP A 1 111 ? 30.479 11.862 1.222 1.00 50.84 111 ASP A C 1
ATOM 868 O O . ASP A 1 111 ? 31.447 11.649 0.491 1.00 50.84 111 ASP A O 1
ATOM 872 N N . LYS A 1 112 ? 29.424 11.042 1.203 1.00 42.31 112 LYS A N 1
ATOM 873 C CA . LYS A 1 112 ? 29.246 9.910 0.305 1.00 42.31 112 LYS A CA 1
ATOM 874 C C . LYS A 1 112 ? 27.912 10.037 -0.425 1.00 42.31 112 LYS A C 1
ATOM 876 O O . LYS A 1 112 ? 26.904 10.342 0.214 1.00 42.31 112 LYS A O 1
ATOM 881 N N . PRO A 1 113 ? 27.877 9.753 -1.737 1.00 38.06 113 PRO A N 1
ATOM 882 C CA . PRO A 1 113 ? 26.641 9.786 -2.500 1.00 38.06 113 PRO A CA 1
ATOM 883 C C . PRO A 1 113 ? 25.625 8.814 -1.889 1.00 38.06 113 PRO A C 1
ATOM 885 O O . PRO A 1 113 ? 25.896 7.622 -1.734 1.00 38.06 113 PRO A O 1
ATOM 888 N N . VAL A 1 114 ? 24.450 9.337 -1.536 1.00 50.25 114 VAL A N 1
ATOM 889 C CA . VAL A 1 114 ? 23.271 8.519 -1.249 1.00 50.25 114 VAL A CA 1
ATOM 890 C C . VAL A 1 114 ? 22.781 8.010 -2.593 1.00 50.25 114 VAL A C 1
ATOM 892 O O . VAL A 1 114 ? 22.305 8.788 -3.418 1.00 50.25 114 VAL A O 1
ATOM 895 N N . TYR A 1 115 ? 22.946 6.715 -2.843 1.00 36.81 115 TYR A N 1
ATOM 896 C CA . TYR A 1 115 ? 22.358 6.101 -4.025 1.00 36.81 115 TYR A CA 1
ATOM 897 C C . TYR A 1 115 ? 20.829 6.173 -3.919 1.00 36.81 115 TYR A C 1
ATOM 899 O O . TYR A 1 115 ? 20.287 5.910 -2.839 1.00 36.81 115 TYR A O 1
ATOM 907 N N . PRO A 1 116 ? 20.125 6.544 -5.001 1.00 34.66 116 PRO A N 1
ATOM 908 C CA . PRO A 1 116 ? 18.675 6.530 -5.006 1.00 34.66 116 PRO A CA 1
ATOM 909 C C . PRO A 1 116 ? 18.192 5.101 -4.757 1.00 34.66 116 PRO A C 1
ATOM 911 O O . PRO A 1 116 ? 18.666 4.152 -5.375 1.00 34.66 116 PRO A O 1
ATOM 914 N N . ILE A 1 117 ? 17.255 4.966 -3.825 1.00 41.56 117 ILE A N 1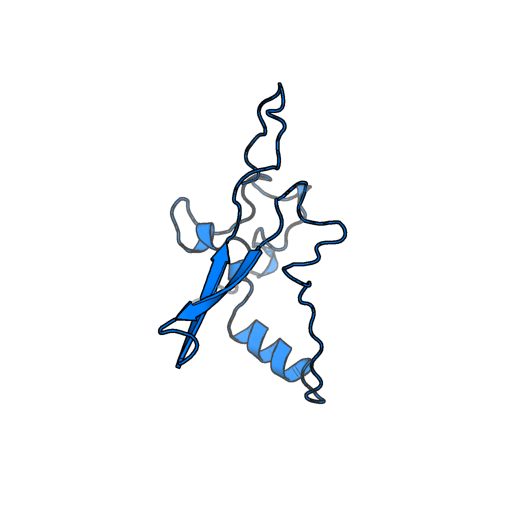
ATOM 915 C CA . ILE A 1 117 ? 16.522 3.727 -3.602 1.00 41.56 117 ILE A CA 1
ATOM 916 C C . ILE A 1 117 ? 15.361 3.751 -4.599 1.00 41.56 117 ILE A C 1
ATOM 918 O O . ILE A 1 117 ? 14.296 4.285 -4.292 1.00 41.56 117 ILE A O 1
ATOM 922 N N . PHE A 1 118 ? 15.612 3.254 -5.807 1.00 44.59 118 PHE A N 1
ATOM 923 C CA . PHE A 1 118 ? 14.598 2.827 -6.769 1.00 44.59 118 PHE A CA 1
ATOM 924 C C . PHE A 1 118 ? 15.056 1.508 -7.384 1.00 44.59 118 PHE A C 1
ATOM 926 O O . PHE A 1 118 ? 16.235 1.443 -7.802 1.00 44.59 118 PHE A O 1
#

Foldseek 3Di:
DDDPPVPPCVQLCNDDLVPHPDNVQSWPDDPPDPRSVCRCVVVPDPVVVVVCCVPPVDPVDDDDPDDDQQDDPDPPQQFDGKDWDWDADPNNPDIDIDIDGDPDHPDDPPPDDDDDPD

Sequence (118 aa):
MGSLISSEHDSPHYKDYDRLPDPRRVWTGAPGSREEGLGRLVLLTPEVVTKAAATCIKTGQRTSLNWELIKLDIANFNRAPAQHHIVSLLNGAAYDHIYIHHHGLNGHVPDKPVYPIF

Secondary structure (DSSP, 8-state):
-------GGGSGGGS-GGG-S-TT----SPTT-HHHHHGGGGG--HHHHHHHHHHH-SS------PPPTT--SSTTTTBPPPEEEEEEEGGGTEEEEEEE---SBSS---SS------